Protein AF-A0A920LBV9-F1 (afdb_monomer_lite)

Structure (mmCIF, N/CA/C/O backbone):
data_AF-A0A920LBV9-F1
#
_entry.id   AF-A0A920LBV9-F1
#
loop_
_atom_site.group_PDB
_atom_site.id
_atom_site.type_symbol
_atom_site.label_atom_id
_atom_site.label_alt_id
_atom_site.label_comp_id
_atom_site.label_asym_id
_atom_site.label_entity_id
_atom_site.label_seq_id
_atom_site.pdbx_PDB_ins_code
_atom_site.Cartn_x
_atom_site.Cartn_y
_atom_site.Cartn_z
_atom_site.occupancy
_atom_site.B_iso_or_equiv
_atom_site.auth_seq_id
_atom_site.auth_comp_id
_atom_site.auth_asym_id
_atom_site.auth_atom_id
_atom_site.pdbx_PDB_model_num
ATOM 1 N N . MET A 1 1 ? -3.457 -13.399 -7.014 1.00 56.88 1 MET A N 1
ATOM 2 C CA . MET A 1 1 ? -2.944 -12.491 -5.965 1.00 56.88 1 MET A CA 1
ATOM 3 C C . MET A 1 1 ? -2.412 -13.297 -4.794 1.00 56.88 1 MET A C 1
ATOM 5 O O . MET A 1 1 ? -3.203 -13.846 -4.038 1.00 56.88 1 MET A O 1
ATOM 9 N N . MET A 1 2 ? -1.091 -13.426 -4.675 1.00 69.50 2 MET A N 1
ATOM 10 C CA . MET A 1 2 ? -0.461 -14.149 -3.558 1.00 69.50 2 MET A CA 1
ATOM 11 C C . MET A 1 2 ? 0.068 -13.204 -2.473 1.00 69.50 2 MET A C 1
ATOM 13 O O . MET A 1 2 ? 0.043 -13.571 -1.308 1.00 69.50 2 MET A O 1
ATOM 17 N N . SER A 1 3 ? 0.436 -11.966 -2.815 1.00 82.94 3 SER A N 1
ATOM 18 C CA . SER A 1 3 ? 1.151 -11.058 -1.904 1.00 82.94 3 SER A CA 1
ATOM 19 C C . SER A 1 3 ? 0.381 -10.671 -0.635 1.00 82.94 3 SER A C 1
ATOM 21 O O . SER A 1 3 ? 0.995 -10.442 0.399 1.00 82.94 3 SER A O 1
ATOM 23 N N . TRP A 1 4 ? -0.954 -10.630 -0.691 1.00 84.81 4 TRP A N 1
ATOM 24 C CA . TRP A 1 4 ? -1.807 -10.329 0.468 1.00 84.81 4 TRP A CA 1
ATOM 25 C C . TRP A 1 4 ? -2.377 -11.575 1.152 1.00 84.81 4 TRP A C 1
ATOM 27 O O . TRP A 1 4 ? -2.833 -11.478 2.287 1.00 84.81 4 TRP A O 1
ATOM 37 N N . ARG A 1 5 ? -2.328 -12.742 0.490 1.00 81.81 5 ARG A N 1
ATOM 38 C CA . ARG A 1 5 ? -3.070 -13.958 0.871 1.00 81.81 5 ARG A CA 1
ATOM 39 C C . ARG A 1 5 ? -2.827 -14.363 2.317 1.00 81.81 5 ARG A C 1
ATOM 41 O O . ARG A 1 5 ? -3.763 -14.717 3.022 1.00 81.81 5 ARG A O 1
ATOM 48 N N . ASP A 1 6 ? -1.572 -14.325 2.733 1.00 77.31 6 ASP A N 1
ATOM 49 C CA . ASP A 1 6 ? -1.201 -14.818 4.048 1.00 77.31 6 ASP A CA 1
ATOM 50 C C . ASP A 1 6 ? -1.526 -13.796 5.164 1.00 77.31 6 ASP A C 1
ATOM 52 O O . ASP A 1 6 ? -1.474 -14.130 6.349 1.00 77.31 6 ASP A O 1
ATOM 56 N N . LEU A 1 7 ? -1.813 -12.538 4.812 1.00 83.69 7 LEU A N 1
ATOM 57 C CA . LEU A 1 7 ? -2.298 -11.519 5.744 1.00 83.69 7 LEU A CA 1
ATOM 58 C C . LEU A 1 7 ? -3.822 -11.586 5.862 1.00 83.69 7 LEU A C 1
ATOM 60 O O . LEU A 1 7 ? -4.353 -11.754 6.955 1.00 83.69 7 LEU A O 1
ATOM 64 N N . MET A 1 8 ? -4.509 -11.451 4.728 1.00 84.12 8 MET A N 1
ATOM 65 C CA . MET A 1 8 ? -5.961 -11.516 4.625 1.00 84.12 8 MET A CA 1
ATOM 66 C C . MET A 1 8 ? -6.380 -11.852 3.186 1.00 84.12 8 MET A C 1
ATOM 68 O O . MET A 1 8 ? -5.686 -11.480 2.234 1.00 84.12 8 MET A O 1
ATOM 72 N N . PRO A 1 9 ? -7.524 -12.521 2.979 1.00 84.94 9 PRO A N 1
ATOM 73 C CA . PRO A 1 9 ? -8.090 -12.644 1.644 1.00 84.94 9 PRO A CA 1
ATOM 74 C C . PRO A 1 9 ? -8.459 -11.251 1.113 1.00 84.94 9 PRO A C 1
ATOM 76 O O . PRO A 1 9 ? -9.177 -10.500 1.768 1.00 84.94 9 PRO A O 1
ATOM 79 N N . VAL A 1 10 ? -7.964 -10.909 -0.079 1.00 86.69 10 VAL A N 1
ATOM 80 C CA . VAL A 1 10 ? -8.266 -9.642 -0.759 1.00 86.69 10 VAL A CA 1
ATOM 81 C C . VAL A 1 10 ? -8.884 -9.937 -2.117 1.00 86.69 10 VAL A C 1
ATOM 83 O O . VAL A 1 10 ? -8.341 -10.731 -2.890 1.00 86.69 10 VAL A O 1
ATOM 86 N N . THR A 1 11 ? -9.986 -9.253 -2.411 1.00 88.38 11 THR A N 1
ATOM 87 C CA . THR A 1 11 ? -10.612 -9.216 -3.734 1.00 88.38 11 THR A CA 1
ATOM 88 C C . THR A 1 11 ? -10.349 -7.845 -4.337 1.00 88.38 11 THR A C 1
ATOM 90 O O . THR A 1 11 ? -10.731 -6.837 -3.747 1.00 88.38 11 THR A O 1
ATOM 93 N N . LEU A 1 12 ? -9.696 -7.793 -5.499 1.00 86.81 12 LEU A N 1
ATOM 94 C CA . LEU A 1 12 ? -9.576 -6.549 -6.258 1.00 86.81 12 LEU A CA 1
ATOM 95 C C . LEU A 1 12 ? -10.736 -6.424 -7.229 1.00 86.81 12 LEU A C 1
ATOM 97 O O . LEU A 1 12 ? -11.039 -7.361 -7.966 1.00 86.81 12 LEU A O 1
ATOM 101 N N . VAL A 1 13 ? -11.332 -5.241 -7.242 1.00 90.94 13 VAL A N 1
ATOM 102 C CA . VAL A 1 13 ? -12.353 -4.844 -8.203 1.00 90.94 13 VAL A CA 1
ATOM 103 C C . VAL A 1 13 ? -11.858 -3.573 -8.867 1.00 90.94 13 VAL A C 1
ATOM 105 O O . VAL A 1 13 ? -11.558 -2.597 -8.177 1.00 90.94 13 VAL A O 1
ATOM 108 N N . GLU A 1 14 ? -11.744 -3.594 -10.190 1.00 89.69 14 GLU A N 1
ATOM 109 C CA . GLU A 1 14 ? -11.417 -2.394 -10.951 1.00 89.69 14 GLU A CA 1
ATOM 110 C C . GLU A 1 14 ? -12.557 -1.378 -10.799 1.00 89.69 14 GLU A C 1
ATOM 112 O O . GLU A 1 14 ? -13.714 -1.705 -11.048 1.00 89.69 14 GLU A O 1
ATOM 117 N N . GLN A 1 15 ? -12.228 -0.165 -10.355 1.00 87.25 15 GLN A N 1
ATOM 118 C CA . GLN A 1 15 ? -13.190 0.939 -10.267 1.00 87.25 15 GLN A CA 1
ATOM 119 C C . GLN A 1 15 ? -13.153 1.831 -11.514 1.00 87.25 15 GLN A C 1
ATOM 121 O O . GLN A 1 15 ? -14.145 2.473 -11.839 1.00 87.25 15 GLN A O 1
ATOM 126 N N . GLY A 1 16 ? -12.020 1.861 -12.216 1.00 87.31 16 GLY A N 1
ATOM 127 C CA . GLY A 1 16 ? -11.846 2.604 -13.454 1.00 87.31 16 GLY A CA 1
ATOM 128 C C . GLY A 1 16 ? -10.379 2.737 -13.850 1.00 87.31 16 GLY A C 1
ATOM 129 O O . GLY A 1 16 ? -9.468 2.335 -13.117 1.00 87.31 16 GLY A O 1
ATOM 130 N N . ARG A 1 17 ? -10.162 3.350 -15.014 1.00 89.88 17 ARG A N 1
ATOM 131 C CA . ARG A 1 17 ? -8.848 3.635 -15.588 1.00 89.88 17 ARG A CA 1
ATOM 132 C C . ARG A 1 17 ? -8.839 5.053 -16.130 1.00 89.88 17 ARG A C 1
ATOM 134 O O . ARG A 1 17 ? -9.611 5.369 -17.026 1.00 89.88 17 ARG A O 1
ATOM 141 N N . GLU A 1 18 ? -7.889 5.845 -15.658 1.00 89.12 18 GLU A N 1
ATOM 142 C CA . GLU A 1 18 ? -7.683 7.217 -16.108 1.00 89.12 18 GLU A CA 1
ATOM 143 C C . GLU A 1 18 ? -6.268 7.401 -16.650 1.00 89.12 18 GLU A C 1
ATOM 145 O O . GLU A 1 18 ? -5.314 6.801 -16.155 1.00 89.12 18 GLU A O 1
ATOM 150 N N . ILE A 1 19 ? -6.135 8.237 -17.680 1.00 88.69 19 ILE A N 1
ATOM 151 C CA . ILE A 1 19 ? -4.832 8.648 -18.233 1.00 88.69 19 ILE A CA 1
ATOM 152 C C . ILE A 1 19 ? -4.421 10.005 -17.650 1.00 88.69 19 ILE A C 1
ATOM 154 O O . ILE A 1 19 ? -3.238 10.271 -17.453 1.00 88.69 19 ILE A O 1
ATOM 158 N N . ASN A 1 20 ? -5.399 10.864 -17.348 1.00 84.44 20 ASN A N 1
ATOM 159 C CA . ASN A 1 20 ? -5.146 12.149 -16.717 1.00 84.44 20 ASN A CA 1
ATOM 160 C C . ASN A 1 20 ? -5.177 11.996 -15.190 1.00 84.44 20 ASN A C 1
ATOM 162 O O . ASN A 1 20 ? -6.223 11.755 -14.586 1.00 84.44 20 ASN A O 1
ATOM 166 N N . THR A 1 21 ? -4.018 12.189 -14.565 1.00 74.50 21 THR A N 1
ATOM 167 C CA . THR A 1 21 ? -3.818 12.034 -13.119 1.00 74.50 21 THR A CA 1
ATOM 168 C C . THR A 1 21 ? -4.650 12.996 -12.274 1.00 74.50 21 THR A C 1
ATOM 170 O O . THR A 1 21 ? -4.935 12.689 -11.123 1.00 74.50 21 THR A O 1
ATOM 173 N N . GLN A 1 22 ? -5.104 14.122 -12.832 1.00 76.38 22 GLN A N 1
ATOM 174 C CA . GLN A 1 22 ? -5.941 15.093 -12.118 1.00 76.38 22 GLN A CA 1
ATOM 175 C C . GLN A 1 22 ? -7.340 14.555 -11.786 1.00 76.38 22 GLN A C 1
ATOM 177 O O . GLN A 1 22 ? -7.961 15.029 -10.838 1.00 76.38 22 GLN A O 1
ATOM 182 N N . PHE A 1 23 ? -7.829 13.570 -12.545 1.00 73.94 23 PHE A N 1
ATOM 183 C CA . PHE A 1 23 ? -9.120 12.920 -12.297 1.00 73.94 23 PHE A CA 1
ATOM 184 C C . PHE A 1 23 ? -8.979 11.600 -11.529 1.00 73.94 23 PHE A C 1
ATOM 186 O O . PHE A 1 23 ? -9.960 11.091 -10.994 1.00 73.94 23 PHE A O 1
ATOM 193 N N . ALA A 1 24 ? -7.757 11.073 -11.409 1.00 73.19 24 ALA A N 1
ATOM 194 C CA . ALA A 1 24 ? -7.444 9.839 -10.694 1.00 73.19 24 ALA A CA 1
ATOM 195 C C . ALA A 1 24 ? -7.302 10.072 -9.175 1.00 73.19 24 ALA A C 1
ATOM 197 O O . ALA A 1 24 ? -6.306 9.679 -8.566 1.00 73.19 24 ALA A O 1
ATOM 198 N N . SER A 1 25 ? -8.279 10.744 -8.559 1.00 72.50 25 SER A N 1
ATOM 199 C CA . SER A 1 25 ? -8.272 10.981 -7.114 1.00 72.50 25 SER A CA 1
ATOM 200 C C . SER A 1 25 ? -8.953 9.839 -6.368 1.00 72.50 25 SER A C 1
ATOM 202 O O . SER A 1 25 ? -10.124 9.542 -6.595 1.00 72.50 25 SER A O 1
ATOM 204 N N . VAL A 1 26 ? -8.214 9.205 -5.459 1.00 71.12 26 VAL A N 1
ATOM 205 C CA . VAL A 1 26 ? -8.716 8.125 -4.589 1.00 71.12 26 VAL A CA 1
ATOM 206 C C . VAL A 1 26 ? -8.896 8.615 -3.145 1.00 71.12 26 VAL A C 1
ATOM 208 O O . VAL A 1 26 ? -9.540 7.946 -2.341 1.00 71.12 26 VAL A O 1
ATOM 211 N N . VAL A 1 27 ? -8.326 9.779 -2.813 1.00 78.75 27 VAL A N 1
ATOM 212 C CA . VAL A 1 27 ? -8.321 10.382 -1.473 1.00 78.75 27 VAL A CA 1
ATOM 213 C C . VAL A 1 27 ? -8.388 11.903 -1.564 1.00 78.75 27 VAL A C 1
ATOM 215 O O . VAL A 1 27 ? -7.959 12.490 -2.557 1.00 78.75 27 VAL A O 1
ATOM 218 N N . ASP A 1 28 ? -8.875 12.556 -0.514 1.00 81.44 28 ASP A N 1
ATOM 219 C CA . ASP A 1 28 ? -8.871 14.016 -0.442 1.00 81.44 28 ASP A CA 1
ATOM 220 C C . ASP A 1 28 ? -7.439 14.572 -0.313 1.00 81.44 28 ASP A C 1
ATOM 222 O O . ASP A 1 28 ? -6.548 13.936 0.254 1.00 81.44 28 ASP A O 1
ATOM 226 N N . GLY A 1 29 ? -7.212 15.802 -0.794 1.00 77.38 29 GLY A N 1
ATOM 227 C CA . GLY A 1 29 ? -5.880 16.424 -0.929 1.00 77.38 29 GLY A CA 1
ATOM 228 C C . GLY A 1 29 ? -5.073 16.654 0.363 1.00 77.38 29 GLY A C 1
ATOM 229 O O . GLY A 1 29 ? -3.976 17.200 0.300 1.00 77.38 29 GLY A O 1
ATOM 230 N N . GLY A 1 30 ? -5.589 16.254 1.526 1.00 82.50 30 GLY A N 1
ATOM 231 C CA . GLY A 1 30 ? -4.894 16.305 2.817 1.00 82.50 30 GLY A CA 1
ATOM 232 C C . GLY A 1 30 ? -4.622 14.934 3.443 1.00 82.50 30 GLY A C 1
ATOM 233 O O . GLY A 1 30 ? -4.065 14.868 4.540 1.00 82.50 30 GLY A O 1
ATOM 234 N N . GLU A 1 31 ? -5.030 13.839 2.801 1.00 88.19 31 GLU A N 1
ATOM 235 C CA . GLU A 1 31 ? -4.862 12.507 3.372 1.00 88.19 31 GLU A CA 1
ATOM 236 C C . GLU A 1 31 ? -3.451 11.950 3.163 1.00 88.19 31 GLU A C 1
ATOM 238 O O . GLU A 1 31 ? -2.832 12.089 2.110 1.00 88.19 31 GLU A O 1
ATOM 243 N N . LEU A 1 32 ? -2.943 11.257 4.185 1.00 91.12 32 LEU A N 1
ATOM 244 C CA . LEU A 1 32 ? -1.673 10.547 4.084 1.00 91.12 32 LEU A CA 1
ATOM 245 C C . LEU A 1 32 ? -1.835 9.277 3.246 1.00 91.12 32 LEU A C 1
ATOM 247 O O . LEU A 1 32 ? -2.729 8.461 3.492 1.00 91.12 32 LEU A O 1
ATOM 251 N N . VAL A 1 33 ? -0.893 9.067 2.332 1.00 92.62 33 VAL A N 1
ATOM 252 C CA . VAL A 1 33 ? -0.790 7.861 1.510 1.00 92.62 33 VAL A CA 1
ATOM 253 C C . VAL A 1 33 ? 0.569 7.197 1.692 1.00 92.62 33 VAL A C 1
ATOM 255 O O . VAL A 1 33 ? 1.570 7.848 1.987 1.00 92.62 33 VAL A O 1
ATOM 258 N N . ILE A 1 34 ? 0.600 5.881 1.518 1.00 92.56 34 ILE A N 1
ATOM 259 C CA . ILE A 1 34 ? 1.822 5.086 1.440 1.00 92.56 34 ILE A CA 1
ATOM 260 C C . ILE A 1 34 ? 2.039 4.729 -0.027 1.00 92.56 34 ILE A C 1
ATOM 262 O O . ILE A 1 34 ? 1.144 4.173 -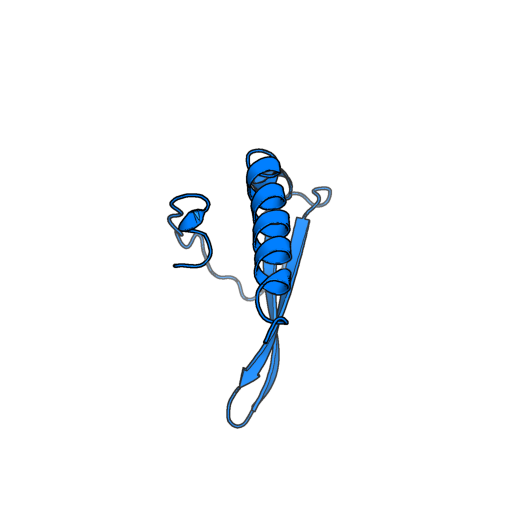0.662 1.00 92.56 34 ILE A O 1
ATOM 266 N N . ILE A 1 35 ? 3.228 5.035 -0.548 1.00 93.38 35 ILE A N 1
ATOM 267 C CA . ILE A 1 35 ? 3.612 4.741 -1.930 1.00 93.38 35 ILE A CA 1
ATOM 268 C C . ILE A 1 35 ? 4.623 3.596 -1.921 1.00 93.38 35 ILE A C 1
ATOM 270 O O . ILE A 1 35 ? 5.687 3.694 -1.309 1.00 93.38 35 ILE A O 1
ATOM 274 N N . CYS A 1 36 ? 4.289 2.508 -2.609 1.00 93.00 36 CYS A N 1
ATOM 275 C CA . CYS A 1 36 ? 5.226 1.445 -2.944 1.00 93.00 36 CYS A CA 1
ATOM 276 C C . CYS A 1 36 ? 5.645 1.624 -4.403 1.00 93.00 36 CYS A C 1
ATOM 278 O O . CYS A 1 36 ? 4.850 1.348 -5.300 1.00 93.00 36 CYS A O 1
ATOM 280 N N . SER A 1 37 ? 6.876 2.086 -4.618 1.00 95.56 37 SER A N 1
ATOM 281 C CA . SER A 1 37 ? 7.421 2.324 -5.954 1.00 95.56 37 SER A CA 1
ATOM 282 C C . SER A 1 37 ? 8.274 1.148 -6.415 1.00 95.56 37 SER A C 1
ATOM 284 O O . SER A 1 37 ? 9.141 0.667 -5.679 1.00 95.56 37 SER A O 1
ATOM 286 N N . PHE A 1 38 ? 8.022 0.684 -7.633 1.00 94.88 38 PHE A N 1
ATOM 287 C CA . PHE A 1 38 ? 8.741 -0.409 -8.271 1.00 94.88 38 PHE A CA 1
ATOM 288 C C . PHE A 1 38 ? 9.350 0.084 -9.574 1.00 94.88 38 PHE A C 1
ATOM 290 O O . PHE A 1 38 ? 8.646 0.597 -10.438 1.00 94.88 38 PHE A O 1
ATOM 297 N N . VAL A 1 39 ? 10.651 -0.131 -9.751 1.00 94.75 39 VAL A N 1
ATOM 298 C CA . VAL A 1 39 ? 11.287 0.067 -11.054 1.00 94.75 39 VAL A CA 1
ATOM 299 C C . VAL A 1 39 ? 11.091 -1.205 -11.866 1.00 94.75 39 VAL A C 1
ATOM 301 O O . VAL A 1 39 ? 11.561 -2.277 -11.481 1.00 94.75 39 VAL A O 1
ATOM 304 N N . ILE A 1 40 ? 10.390 -1.088 -12.986 1.00 94.31 40 ILE A N 1
ATOM 305 C CA . ILE A 1 40 ? 10.181 -2.166 -13.944 1.00 94.31 40 ILE A CA 1
ATOM 306 C C . ILE A 1 40 ? 11.104 -1.964 -15.141 1.00 94.31 40 ILE A C 1
ATOM 308 O O . ILE A 1 40 ? 11.291 -0.852 -15.623 1.00 94.31 40 ILE A O 1
ATOM 312 N N . GLN A 1 41 ? 11.701 -3.045 -15.628 1.00 92.06 41 GLN A N 1
ATOM 313 C CA . GLN A 1 41 ? 12.477 -3.038 -16.865 1.00 92.06 41 GLN A CA 1
ATOM 314 C C . GLN A 1 41 ? 11.720 -3.845 -17.906 1.00 92.06 41 GLN A C 1
ATOM 316 O O . GLN A 1 41 ? 11.406 -5.017 -17.688 1.00 92.06 41 GLN A O 1
ATOM 321 N N . LEU A 1 42 ? 11.409 -3.204 -19.026 1.00 88.00 42 LEU A N 1
ATOM 322 C CA . LEU A 1 42 ? 10.685 -3.837 -20.115 1.00 88.00 42 LEU A CA 1
ATOM 323 C C . LEU A 1 42 ? 11.684 -4.362 -21.158 1.00 88.00 42 LEU A C 1
ATOM 325 O O . LEU A 1 42 ? 12.597 -3.633 -21.549 1.00 88.00 42 LEU A O 1
ATOM 329 N N . PRO A 1 43 ? 11.542 -5.611 -21.639 1.00 88.44 43 PRO A N 1
ATOM 330 C CA . PRO A 1 43 ? 12.408 -6.135 -22.690 1.00 88.44 43 PRO A CA 1
ATOM 331 C C . PRO A 1 43 ? 12.345 -5.261 -23.948 1.00 88.44 43 PRO A C 1
ATOM 333 O O . PRO A 1 43 ? 11.271 -5.038 -24.499 1.00 88.44 43 PRO A O 1
ATOM 336 N N . GLY A 1 44 ? 13.497 -4.770 -24.407 1.00 88.75 44 GLY A N 1
ATOM 337 C CA . GLY A 1 44 ? 13.580 -3.902 -25.588 1.00 88.75 44 GLY A CA 1
ATOM 338 C C . GLY A 1 44 ? 13.134 -2.452 -25.360 1.00 88.75 44 GLY A C 1
ATOM 339 O O . GLY A 1 44 ? 13.088 -1.684 -26.316 1.00 88.75 44 GLY A O 1
ATOM 340 N N . ALA A 1 45 ? 12.838 -2.065 -24.120 1.00 85.19 45 ALA A N 1
ATOM 341 C CA . ALA A 1 45 ? 12.500 -0.701 -23.739 1.00 85.19 45 ALA A CA 1
ATOM 342 C C . ALA A 1 45 ? 13.306 -0.262 -22.501 1.00 85.19 45 ALA A C 1
ATOM 344 O O . ALA A 1 45 ? 14.096 -1.023 -21.942 1.00 85.19 45 ALA A O 1
ATOM 345 N N . GLY A 1 46 ? 13.156 1.006 -22.116 1.00 89.00 46 GLY A N 1
ATOM 346 C CA . GLY A 1 46 ? 13.796 1.558 -20.923 1.00 89.00 46 GLY A CA 1
ATOM 347 C C . GLY A 1 46 ? 13.211 1.012 -19.617 1.00 89.00 46 GLY A C 1
ATOM 348 O O . GLY A 1 46 ? 12.258 0.230 -19.603 1.00 89.00 46 GLY A O 1
ATOM 349 N N . SER A 1 47 ? 13.793 1.448 -18.501 1.00 92.00 47 SER A N 1
ATOM 350 C CA . SER A 1 47 ? 13.182 1.283 -17.184 1.00 92.00 47 SER A CA 1
ATOM 351 C C . SER A 1 47 ? 12.059 2.296 -16.990 1.00 92.00 47 SER A C 1
ATOM 353 O O . SER A 1 47 ? 12.239 3.465 -17.328 1.00 92.00 47 SER A O 1
ATOM 355 N N . ASP A 1 48 ? 10.962 1.865 -16.384 1.00 92.69 48 ASP A N 1
ATOM 356 C CA . ASP A 1 48 ? 9.849 2.722 -15.986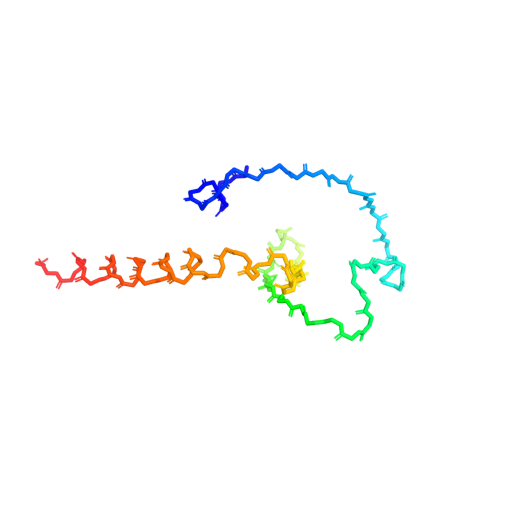 1.00 92.69 48 ASP A CA 1
ATOM 357 C C . ASP A 1 48 ? 9.492 2.475 -14.514 1.00 92.69 48 ASP A C 1
ATOM 359 O O . ASP A 1 48 ? 9.966 1.517 -13.896 1.00 92.69 48 ASP A O 1
ATOM 363 N N . THR A 1 49 ? 8.678 3.345 -13.934 1.00 92.88 49 THR A N 1
ATOM 364 C CA . THR A 1 49 ? 8.233 3.265 -12.542 1.00 92.88 49 THR A CA 1
ATOM 365 C C . THR A 1 49 ? 6.761 2.899 -12.461 1.00 92.88 49 THR A C 1
ATOM 367 O O . THR A 1 49 ? 5.912 3.535 -13.078 1.00 92.88 49 THR A O 1
ATOM 370 N N . LEU A 1 50 ? 6.456 1.888 -11.651 1.00 92.19 50 LEU A N 1
ATOM 371 C CA . LEU A 1 50 ? 5.103 1.527 -11.258 1.00 92.19 50 LEU A CA 1
ATOM 372 C C . LEU A 1 50 ? 4.904 1.862 -9.782 1.00 92.19 50 LEU A C 1
ATOM 374 O O . LEU A 1 50 ? 5.545 1.261 -8.919 1.00 92.19 50 LEU A O 1
ATOM 378 N N . ASP A 1 51 ? 3.958 2.751 -9.5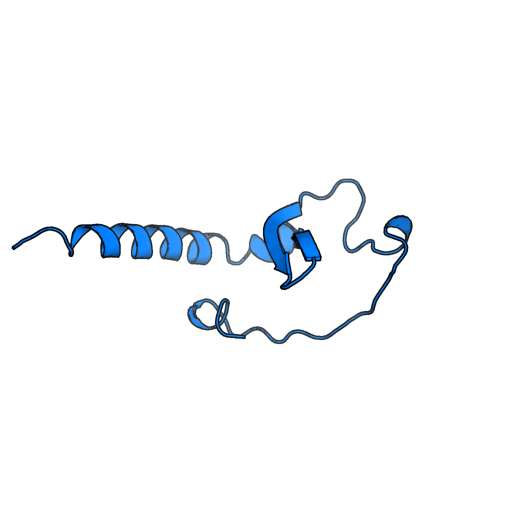00 1.00 92.69 51 ASP A N 1
ATOM 379 C CA . ASP A 1 51 ? 3.598 3.125 -8.137 1.00 92.69 51 ASP A CA 1
ATOM 380 C C . ASP A 1 51 ? 2.281 2.467 -7.713 1.00 92.69 51 ASP A C 1
ATOM 382 O O . ASP A 1 51 ? 1.252 2.581 -8.382 1.00 92.69 51 ASP A O 1
ATOM 386 N N . LEU A 1 52 ? 2.305 1.787 -6.565 1.00 91.62 52 LEU A N 1
ATOM 387 C CA . LEU A 1 52 ? 1.107 1.338 -5.860 1.00 91.62 52 LEU A CA 1
ATOM 388 C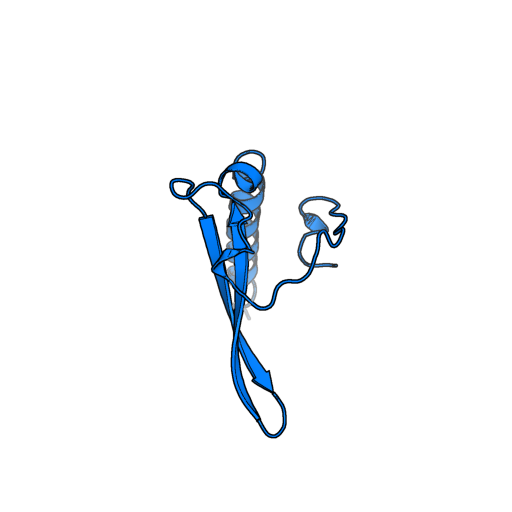 C . LEU A 1 52 ? 0.846 2.269 -4.677 1.00 91.62 52 LEU A C 1
ATOM 390 O O . LEU A 1 52 ? 1.679 2.381 -3.776 1.00 91.62 52 LEU A O 1
ATOM 394 N N . VAL A 1 53 ? -0.322 2.909 -4.667 1.00 91.38 53 VAL A N 1
ATOM 395 C CA . VAL A 1 53 ? -0.703 3.895 -3.650 1.00 91.38 53 VAL A CA 1
ATOM 396 C C . VAL A 1 53 ? -1.769 3.309 -2.728 1.00 91.38 53 VAL A C 1
ATOM 398 O O . VAL A 1 53 ? -2.835 2.897 -3.180 1.00 91.38 53 VAL A O 1
ATOM 401 N N . TYR A 1 54 ? -1.490 3.301 -1.425 1.00 91.19 54 TYR A N 1
ATOM 402 C CA . TYR A 1 54 ? -2.434 2.890 -0.389 1.00 91.19 54 TYR A CA 1
ATOM 403 C C . TYR A 1 54 ? -2.806 4.085 0.490 1.00 91.19 54 TYR A C 1
ATOM 405 O O . TYR A 1 54 ? -1.922 4.654 1.140 1.00 91.19 54 TYR A O 1
ATOM 413 N N . PRO A 1 55 ? -4.093 4.448 0.602 1.00 92.56 55 PRO A N 1
ATOM 414 C CA . PRO A 1 55 ? -4.532 5.402 1.611 1.00 92.56 55 PRO A CA 1
ATOM 415 C C . PRO A 1 55 ? -4.186 4.877 3.003 1.00 92.56 55 PRO A C 1
ATOM 417 O O . PRO A 1 55 ? -4.533 3.740 3.340 1.00 92.56 55 PRO A O 1
ATOM 420 N N . LEU A 1 56 ? -3.535 5.686 3.843 1.00 92.56 56 LEU A N 1
ATOM 421 C CA . LEU A 1 56 ? -3.066 5.238 5.159 1.00 92.56 56 LEU A CA 1
ATOM 422 C C . LEU A 1 56 ? -4.212 4.680 6.012 1.00 92.56 56 LEU A C 1
ATOM 424 O O . LEU A 1 56 ? -4.032 3.714 6.755 1.00 92.56 56 LEU A O 1
ATOM 428 N N . GLN A 1 57 ? -5.404 5.265 5.883 1.00 90.94 57 GLN A N 1
ATOM 429 C CA . GLN A 1 57 ? -6.590 4.850 6.630 1.00 90.94 57 GLN A CA 1
ATOM 430 C C . GLN A 1 57 ? -6.980 3.393 6.347 1.00 90.94 57 GLN A C 1
ATOM 432 O O . GLN A 1 57 ? -7.411 2.702 7.265 1.00 90.94 57 GLN A O 1
ATOM 437 N N . THR A 1 58 ? -6.757 2.893 5.126 1.00 89.81 58 THR A N 1
ATOM 438 C CA . THR A 1 58 ? -7.066 1.497 4.758 1.00 89.81 58 THR A CA 1
ATOM 439 C C . THR A 1 58 ? -6.132 0.490 5.429 1.00 89.81 58 THR A C 1
ATOM 441 O O . THR A 1 58 ? -6.517 -0.652 5.671 1.00 89.81 58 THR A O 1
ATOM 444 N N . LEU A 1 59 ? -4.915 0.915 5.781 1.00 91.69 59 LEU A N 1
ATOM 445 C CA . LEU A 1 59 ? -3.895 0.057 6.381 1.00 91.69 59 LEU A CA 1
ATOM 446 C C . LEU A 1 59 ? -3.883 0.122 7.911 1.00 91.69 59 LEU A C 1
ATOM 448 O O . LEU A 1 59 ? -3.433 -0.826 8.556 1.00 91.69 59 LEU A O 1
ATOM 452 N N . LYS A 1 60 ? -4.404 1.199 8.517 1.00 92.06 60 LYS A N 1
ATOM 453 C CA . LYS A 1 60 ? -4.480 1.347 9.982 1.00 92.06 60 LYS A CA 1
ATOM 454 C C . LYS A 1 60 ? -5.099 0.132 10.696 1.00 92.06 60 LYS A C 1
ATOM 456 O O . LYS A 1 60 ? -4.489 -0.310 11.671 1.00 92.06 60 LYS A O 1
ATOM 461 N N . PRO A 1 61 ? -6.223 -0.457 10.237 1.00 92.12 61 PRO A N 1
ATOM 462 C CA . PRO A 1 61 ? -6.839 -1.603 10.914 1.00 92.12 61 PRO A CA 1
ATOM 463 C C . PRO A 1 61 ? -5.947 -2.852 10.974 1.00 92.12 61 PRO A C 1
ATOM 465 O O . PRO A 1 61 ? -6.065 -3.650 11.900 1.00 92.12 61 PRO A O 1
ATOM 468 N N . ILE A 1 62 ? -5.036 -3.015 10.012 1.00 90.44 62 ILE A N 1
ATOM 469 C CA . ILE A 1 62 ? -4.159 -4.190 9.867 1.00 90.44 62 ILE A CA 1
ATOM 470 C C . ILE A 1 62 ? -2.687 -3.889 10.193 1.00 90.44 62 ILE A C 1
ATOM 472 O O . ILE A 1 62 ? -1.817 -4.741 10.006 1.00 90.44 62 ILE A O 1
ATOM 476 N N . ALA A 1 63 ? -2.383 -2.697 10.717 1.00 90.50 63 ALA A N 1
ATOM 477 C CA . ALA A 1 63 ? -1.013 -2.235 10.940 1.00 90.50 63 ALA A CA 1
ATOM 478 C C . ALA A 1 63 ? -0.196 -3.168 11.855 1.00 90.50 63 ALA A C 1
ATOM 480 O O . ALA A 1 63 ? 0.994 -3.394 11.621 1.00 90.50 63 ALA A O 1
ATOM 481 N N . SER A 1 64 ? -0.825 -3.755 12.879 1.00 88.56 64 SER A N 1
ATOM 482 C CA . SER A 1 64 ? -0.172 -4.704 13.793 1.00 88.56 64 SER A CA 1
ATOM 483 C C . SER A 1 64 ? 0.218 -6.014 13.097 1.00 88.56 64 SER A C 1
ATOM 485 O O . SER A 1 64 ? 1.321 -6.521 13.309 1.00 88.56 64 SER A O 1
ATOM 487 N N . GLN A 1 65 ? -0.648 -6.534 12.225 1.00 87.38 65 GLN A N 1
ATOM 488 C CA . GLN A 1 65 ? -0.408 -7.757 11.460 1.00 87.38 65 GLN A CA 1
ATOM 489 C C . GLN A 1 65 ? 0.703 -7.545 10.422 1.00 87.38 65 GLN A C 1
ATOM 491 O O . GLN A 1 65 ? 1.615 -8.368 10.313 1.00 87.38 65 GLN A O 1
ATOM 496 N N . LEU A 1 66 ? 0.681 -6.399 9.727 1.00 87.62 66 LEU A N 1
ATOM 497 C CA . LEU A 1 66 ? 1.747 -5.985 8.809 1.00 87.62 66 LEU A CA 1
ATOM 498 C C . LEU A 1 66 ? 3.103 -5.918 9.529 1.00 87.62 66 LEU A C 1
ATOM 500 O O . LEU A 1 66 ? 4.090 -6.482 9.056 1.00 87.62 66 LEU A O 1
ATOM 504 N N . ARG A 1 67 ? 3.148 -5.303 10.720 1.00 84.31 67 ARG A N 1
ATOM 505 C CA . ARG A 1 67 ? 4.375 -5.190 11.526 1.00 84.31 67 ARG A CA 1
ATOM 506 C C . ARG A 1 67 ? 4.911 -6.545 11.991 1.00 84.31 67 ARG A C 1
ATOM 508 O O . ARG A 1 67 ? 6.122 -6.759 11.982 1.00 84.31 67 ARG A O 1
ATOM 515 N N . SER A 1 68 ? 4.026 -7.457 12.392 1.00 80.94 68 SER A N 1
ATOM 516 C CA . SER A 1 68 ? 4.406 -8.797 12.852 1.00 80.94 68 SER A CA 1
ATOM 517 C C . SER A 1 68 ? 5.098 -9.610 11.750 1.00 80.94 68 SER A C 1
ATOM 519 O O . SER A 1 68 ? 6.102 -10.277 12.010 1.00 80.94 68 SER A O 1
ATOM 521 N N . ARG A 1 69 ? 4.633 -9.486 10.498 1.00 72.81 69 ARG A N 1
ATOM 522 C CA . ARG A 1 69 ? 5.235 -10.174 9.346 1.00 72.81 69 ARG A CA 1
ATOM 523 C C . ARG A 1 69 ? 6.661 -9.732 9.059 1.00 72.81 69 ARG A C 1
ATOM 525 O O . ARG A 1 69 ? 7.530 -10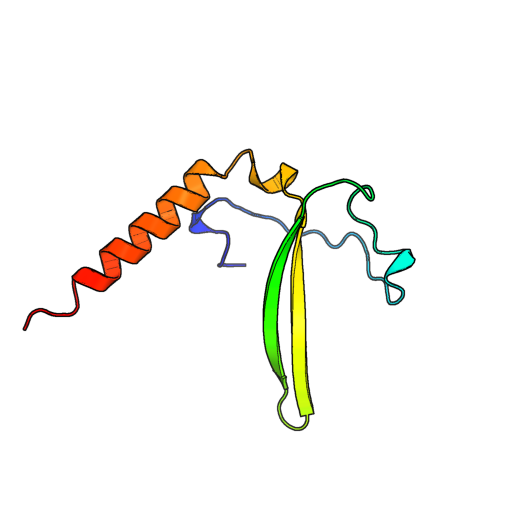.590 8.913 1.00 72.81 69 ARG A O 1
ATOM 532 N N . VAL A 1 70 ? 6.916 -8.423 9.071 1.00 67.19 70 VAL A N 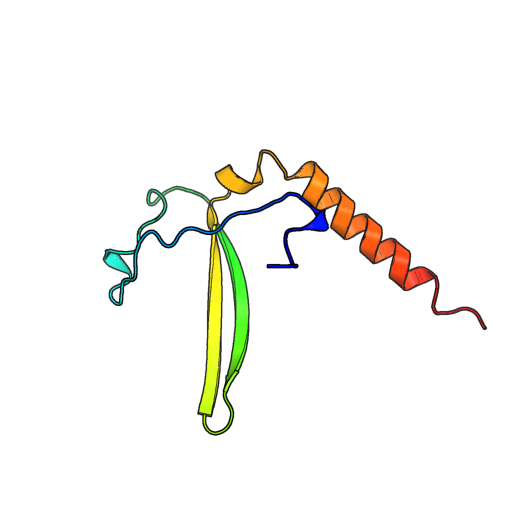1
ATOM 533 C CA . VAL A 1 70 ? 8.273 -7.880 8.891 1.00 67.19 70 VAL A CA 1
ATOM 534 C C . VAL A 1 70 ? 9.232 -8.499 9.913 1.00 67.19 70 VAL A C 1
ATOM 536 O O . VAL A 1 70 ? 10.311 -8.961 9.558 1.00 67.19 70 VAL A O 1
ATOM 539 N N . GLN A 1 71 ? 8.798 -8.617 11.172 1.00 60.09 71 GLN A N 1
ATOM 540 C CA . GLN A 1 71 ? 9.595 -9.237 12.237 1.00 60.09 71 GLN A CA 1
ATOM 541 C C . GLN A 1 71 ? 9.743 -10.764 12.102 1.00 60.09 71 GLN A C 1
ATOM 543 O O . GLN A 1 71 ? 10.721 -11.332 12.597 1.00 60.09 71 GLN A O 1
ATOM 548 N N . SER A 1 72 ? 8.783 -11.461 11.484 1.00 60.84 72 SER A N 1
ATOM 549 C CA . SER A 1 72 ? 8.913 -12.896 11.197 1.00 60.84 72 SER A CA 1
ATOM 550 C C . SER A 1 72 ? 9.906 -13.182 10.069 1.00 60.84 72 SER A C 1
ATOM 552 O O . SER A 1 72 ? 10.705 -14.108 10.207 1.00 60.84 72 SER A O 1
ATOM 554 N N . ASP A 1 73 ? 9.943 -12.352 9.021 1.00 57.19 73 ASP A N 1
ATOM 555 C CA . ASP A 1 73 ? 10.909 -12.510 7.926 1.00 57.19 73 ASP A CA 1
ATOM 556 C C . ASP A 1 73 ? 12.338 -12.212 8.390 1.00 57.19 73 ASP A C 1
ATOM 558 O O . ASP A 1 73 ? 13.258 -12.968 8.079 1.00 57.19 73 ASP A O 1
ATOM 562 N N . SER A 1 74 ? 12.535 -11.200 9.245 1.00 54.41 74 SER A N 1
ATOM 563 C CA . SER A 1 74 ? 13.853 -10.926 9.839 1.00 54.41 74 SER A CA 1
ATOM 564 C C . SER A 1 74 ? 14.390 -12.090 10.683 1.00 54.41 74 SER A C 1
ATOM 566 O O . SER A 1 74 ? 15.601 -12.279 10.771 1.00 54.41 74 SER A O 1
ATOM 568 N N . ARG A 1 75 ? 13.512 -12.906 11.286 1.00 47.97 75 ARG A N 1
ATOM 569 C CA . ARG A 1 75 ? 13.927 -14.115 12.016 1.00 47.97 75 ARG A CA 1
ATOM 570 C C . ARG A 1 75 ? 14.349 -15.250 11.088 1.00 47.97 75 ARG A C 1
ATOM 572 O O . ARG A 1 75 ? 15.201 -16.038 11.480 1.00 47.97 75 ARG A O 1
ATOM 579 N N . LYS A 1 76 ? 13.815 -15.328 9.867 1.00 40.56 76 LYS A N 1
ATOM 580 C CA . LYS A 1 76 ? 14.131 -16.398 8.907 1.00 40.56 76 LYS A CA 1
ATOM 581 C C . LYS A 1 76 ? 15.541 -16.273 8.315 1.00 40.56 76 LYS A C 1
ATOM 583 O O . LYS A 1 76 ? 16.160 -17.290 8.019 1.00 40.56 76 LYS A O 1
ATOM 588 N N . ILE A 1 77 ? 16.084 -15.057 8.218 1.00 49.66 77 ILE A N 1
ATOM 589 C CA . ILE A 1 77 ? 17.428 -14.807 7.659 1.00 49.66 77 ILE A CA 1
ATOM 590 C C . ILE A 1 77 ? 18.556 -15.196 8.641 1.00 49.66 77 ILE A C 1
ATOM 592 O O . ILE A 1 77 ? 19.676 -15.450 8.214 1.00 49.66 77 ILE A O 1
ATOM 596 N N . MET A 1 78 ? 18.276 -15.361 9.941 1.00 51.44 78 MET A N 1
ATOM 597 C CA . MET A 1 78 ? 19.297 -15.772 10.922 1.00 51.44 78 MET A CA 1
ATOM 598 C C . MET A 1 78 ? 19.572 -17.289 10.993 1.00 51.44 78 MET A C 1
ATOM 600 O O . MET A 1 78 ? 20.485 -17.692 11.706 1.00 51.44 78 MET A O 1
ATOM 604 N N . PHE A 1 79 ? 18.843 -18.142 10.258 1.00 52.25 79 PHE A N 1
ATOM 605 C CA . PHE A 1 79 ? 19.014 -19.609 10.316 1.00 52.25 79 PHE A CA 1
ATOM 606 C C . PHE A 1 79 ? 19.736 -20.230 9.105 1.00 52.25 79 PHE A C 1
ATOM 608 O O . PHE A 1 79 ? 19.851 -21.451 9.032 1.00 52.25 79 PHE A O 1
ATOM 615 N N . LEU A 1 80 ? 20.258 -19.425 8.171 1.00 54.25 80 LEU A N 1
ATOM 616 C CA . LEU A 1 80 ? 20.998 -19.902 6.988 1.00 54.25 80 LEU A CA 1
ATOM 617 C C . LEU A 1 80 ? 22.489 -19.515 7.019 1.00 54.25 80 LEU A C 1
ATOM 619 O O . LEU A 1 80 ? 23.076 -19.208 5.988 1.00 54.25 80 LEU A O 1
ATOM 623 N N . GLY A 1 81 ? 23.102 -19.502 8.206 1.00 47.56 81 GLY A N 1
ATOM 624 C CA . GLY A 1 81 ? 24.513 -19.135 8.398 1.00 47.56 81 GLY A CA 1
ATOM 625 C C . GLY A 1 81 ? 25.268 -20.051 9.363 1.00 47.56 81 GLY A C 1
ATOM 626 O O . GLY A 1 81 ? 26.128 -19.580 10.098 1.00 47.56 81 GLY A O 1
ATOM 627 N N . GLY A 1 82 ? 24.913 -21.337 9.419 1.00 46.28 82 GLY A N 1
ATOM 628 C CA . GLY A 1 82 ? 25.468 -22.268 10.402 1.00 46.28 82 GLY A CA 1
ATOM 629 C C . GLY A 1 82 ? 25.561 -23.707 9.912 1.00 46.28 82 GLY A C 1
ATOM 630 O O . GLY A 1 82 ? 24.848 -24.563 10.431 1.00 46.28 82 GLY A O 1
ATOM 631 N N . LYS A 1 83 ? 26.419 -23.947 8.918 1.00 38.00 83 LYS A N 1
ATOM 632 C CA . LYS A 1 83 ? 27.412 -25.034 8.836 1.00 38.00 83 LYS A CA 1
ATOM 633 C C . LYS A 1 83 ? 28.139 -24.963 7.500 1.00 38.00 83 LYS A C 1
ATOM 635 O O . LYS A 1 83 ? 27.442 -24.850 6.472 1.00 38.00 83 LYS A O 1
#

Foldseek 3Di:
DPPCVVQHDDDDDDPDDDPDVVPVDPDPPPFDKDWDKDWDQDVVDHIDIDIDIDGVVVCVVSVVVVVVVVVVVVVVVVPPPDD

Radius of gyration: 17.35 Å; chains: 1; bounding box: 41×42×39 Å

Sequence (83 aa):
MMSWRDLMPVTLVEQGREINTQFASVVDGGELVIICSFVIQLPGAGSDTLDLVYPLQTLKPIASQLRSRVQSDSRKIMFLGGK

Secondary structure (DSSP, 8-state):
--TTTTT-----------SSTTT--SS-TT--EEEEEEEEE-TTS-EEEEEEEEEHHHHGGGHHHHHHHHHHHHHHGGGSS--

pLDDT: mean 80.57, std 14.88, range [38.0, 95.56]